Protein AF-A0A7T1IDA4-F1 (afdb_monomer_lite)

Structure (mmCIF, N/CA/C/O backbone):
data_AF-A0A7T1IDA4-F1
#
_entry.id   AF-A0A7T1IDA4-F1
#
loop_
_atom_site.group_PDB
_atom_site.id
_atom_site.type_symbol
_atom_site.label_atom_id
_atom_site.label_alt_id
_atom_site.label_comp_id
_atom_site.label_asym_id
_atom_site.label_entity_id
_atom_site.label_seq_id
_atom_site.pdbx_PDB_ins_code
_atom_site.Cartn_x
_atom_site.Cartn_y
_atom_site.Cartn_z
_atom_site.occupancy
_atom_site.B_iso_or_equiv
_atom_site.auth_seq_id
_atom_site.auth_comp_id
_atom_site.auth_asym_id
_atom_site.auth_atom_id
_atom_site.pdbx_PDB_model_num
ATOM 1 N N . MET A 1 1 ? 9.497 15.735 57.821 1.00 64.06 1 MET A N 1
ATOM 2 C CA . MET A 1 1 ? 8.384 15.452 56.893 1.00 64.06 1 MET A CA 1
ATOM 3 C C . MET A 1 1 ? 8.355 16.558 55.849 1.00 64.06 1 MET A C 1
ATOM 5 O O . MET A 1 1 ? 7.985 17.677 56.177 1.00 64.06 1 MET A O 1
ATOM 9 N N . HIS A 1 2 ? 8.872 16.278 54.654 1.00 50.03 2 HIS A N 1
ATOM 10 C CA . HIS A 1 2 ? 8.812 17.158 53.485 1.00 50.03 2 HIS A CA 1
ATOM 11 C C . HIS A 1 2 ? 8.801 16.265 52.238 1.00 50.03 2 HIS A C 1
ATOM 13 O O . HIS A 1 2 ? 9.801 15.626 51.930 1.00 50.03 2 HIS A O 1
ATOM 19 N N . SER A 1 3 ? 7.595 16.153 51.685 1.00 49.94 3 SER A N 1
ATOM 20 C CA . SER A 1 3 ? 7.219 16.063 50.269 1.00 49.94 3 SER A CA 1
ATOM 21 C C . SER A 1 3 ? 8.053 15.251 49.272 1.00 49.94 3 SER A C 1
ATOM 23 O O . SER A 1 3 ? 9.221 15.506 48.996 1.00 49.94 3 SER A O 1
ATOM 25 N N . ASP A 1 4 ? 7.302 14.363 48.627 1.00 67.00 4 ASP A N 1
ATOM 26 C CA . ASP A 1 4 ? 7.512 13.691 47.352 1.00 67.00 4 ASP A CA 1
ATOM 27 C C . ASP A 1 4 ? 8.112 14.577 46.251 1.00 67.00 4 ASP A C 1
ATOM 29 O O . ASP A 1 4 ? 7.657 15.700 46.025 1.00 67.00 4 ASP A O 1
ATOM 33 N N . ILE A 1 5 ? 9.034 14.014 45.459 1.00 60.81 5 ILE A N 1
ATOM 34 C CA . ILE A 1 5 ? 9.294 14.486 44.093 1.00 60.81 5 ILE A CA 1
ATOM 35 C C . ILE A 1 5 ? 9.342 13.287 43.139 1.00 60.81 5 ILE A C 1
ATOM 37 O O . ILE A 1 5 ? 10.355 12.613 42.983 1.00 60.81 5 ILE A O 1
ATOM 41 N N . ASN A 1 6 ? 8.184 13.054 42.515 1.00 55.00 6 ASN A N 1
ATOM 42 C CA . ASN A 1 6 ? 7.987 12.671 41.116 1.00 55.00 6 ASN A CA 1
ATOM 43 C C . ASN A 1 6 ? 9.038 11.732 40.492 1.00 55.00 6 ASN A C 1
ATOM 45 O O . ASN A 1 6 ? 9.974 12.162 39.814 1.00 55.00 6 ASN A O 1
ATOM 49 N N . GLY A 1 7 ? 8.778 10.425 40.593 1.00 53.88 7 GLY A N 1
ATOM 50 C CA . GLY A 1 7 ? 9.241 9.448 39.611 1.00 53.88 7 GLY A CA 1
ATOM 51 C C . GLY A 1 7 ? 8.593 9.760 38.266 1.00 53.88 7 GLY A C 1
ATOM 52 O O . GLY A 1 7 ? 7.539 9.219 37.940 1.00 53.88 7 GLY A O 1
ATOM 53 N N . GLY A 1 8 ? 9.199 10.693 37.526 1.00 49.75 8 GLY A N 1
ATOM 54 C CA . GLY A 1 8 ? 8.758 11.104 36.205 1.00 49.75 8 GLY A CA 1
ATOM 55 C C . GLY A 1 8 ? 8.548 9.869 35.349 1.00 49.75 8 GLY A C 1
ATOM 56 O O . GLY A 1 8 ? 9.504 9.163 35.019 1.00 49.75 8 GLY A O 1
ATOM 57 N N . ASN A 1 9 ? 7.283 9.604 35.026 1.00 56.09 9 ASN A N 1
ATOM 58 C CA . ASN A 1 9 ? 6.887 8.637 34.028 1.00 56.09 9 ASN A CA 1
ATOM 59 C C . ASN A 1 9 ? 7.533 9.100 32.723 1.00 56.09 9 ASN A C 1
ATOM 61 O O . ASN A 1 9 ? 6.979 9.928 31.998 1.00 56.09 9 ASN A O 1
ATOM 65 N N . LYS A 1 10 ? 8.754 8.616 32.464 1.00 55.06 10 LYS A N 1
ATOM 66 C CA . LYS A 1 10 ? 9.331 8.581 31.133 1.00 55.06 10 LYS A CA 1
ATOM 67 C C . LYS A 1 10 ? 8.351 7.725 30.360 1.00 55.06 10 LYS A C 1
ATOM 69 O O . LYS A 1 10 ? 8.507 6.508 30.306 1.00 55.06 10 LYS A O 1
ATOM 74 N N . GLN A 1 11 ? 7.324 8.367 29.804 1.00 56.31 11 GLN A N 1
ATOM 75 C CA . GLN A 1 11 ? 6.633 7.859 28.647 1.00 56.31 11 GLN A CA 1
ATOM 76 C C . GLN A 1 11 ? 7.752 7.657 27.648 1.00 56.31 11 GLN A C 1
ATOM 78 O O . GLN A 1 11 ? 8.211 8.585 26.986 1.00 56.31 11 GLN A O 1
ATOM 83 N N . SER A 1 12 ? 8.298 6.445 27.651 1.00 56.59 12 SER A N 1
ATOM 84 C CA . SER A 1 12 ? 9.117 5.975 26.575 1.00 56.59 12 SER A CA 1
ATOM 85 C C . SER A 1 12 ? 8.219 6.212 25.382 1.00 56.59 12 SER A C 1
ATOM 87 O O . SER A 1 12 ? 7.205 5.524 25.223 1.00 56.59 12 SER A O 1
ATOM 89 N N . VAL A 1 13 ? 8.564 7.211 24.574 1.00 57.09 13 VAL A N 1
ATOM 90 C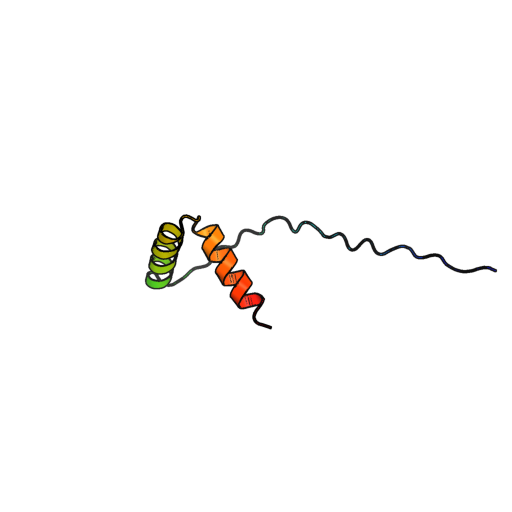 CA . VAL A 1 13 ? 8.259 7.191 23.155 1.00 57.09 13 VAL A CA 1
ATOM 91 C C . VAL A 1 13 ? 8.987 5.943 22.689 1.00 57.09 13 VAL A C 1
ATOM 93 O O . VAL A 1 13 ? 10.139 5.981 22.269 1.00 57.09 13 VAL A O 1
ATOM 96 N N . ALA A 1 14 ? 8.387 4.788 22.976 1.00 58.41 14 ALA A N 1
ATOM 97 C CA . ALA A 1 14 ? 8.858 3.512 22.533 1.00 58.41 14 ALA A CA 1
ATOM 98 C C . ALA A 1 14 ? 8.765 3.702 21.037 1.00 58.41 14 ALA A C 1
ATOM 100 O O . ALA A 1 14 ? 7.658 3.777 20.507 1.00 58.41 14 ALA A O 1
ATOM 101 N N . PHE A 1 15 ? 9.909 3.927 20.394 1.00 55.19 15 PHE A N 1
ATOM 102 C CA . PHE A 1 15 ? 10.044 3.814 18.959 1.00 55.19 15 PHE A CA 1
ATOM 103 C C . PHE A 1 15 ? 9.512 2.421 18.653 1.00 55.19 15 PHE A C 1
ATOM 105 O O . PHE A 1 15 ? 10.199 1.418 18.861 1.00 55.19 15 PHE A O 1
ATOM 112 N N . ARG A 1 16 ? 8.210 2.350 18.353 1.00 66.00 16 ARG A N 1
ATOM 113 C CA . ARG A 1 16 ? 7.494 1.096 18.202 1.00 66.00 16 ARG A CA 1
ATOM 114 C C . ARG A 1 16 ? 8.146 0.480 16.990 1.00 66.00 16 ARG A C 1
ATOM 116 O O . ARG A 1 16 ? 8.032 1.011 15.889 1.00 66.00 16 ARG A O 1
ATOM 123 N N . LYS A 1 17 ? 8.928 -0.573 17.226 1.00 82.56 17 LYS A N 1
ATOM 124 C CA . LYS A 1 17 ? 9.616 -1.295 16.160 1.00 82.56 17 LYS A CA 1
ATOM 125 C C . LYS A 1 17 ? 8.592 -1.575 15.054 1.00 82.56 17 LYS A C 1
ATOM 127 O O . LYS A 1 17 ? 7.478 -1.981 15.411 1.00 82.56 17 LYS A O 1
ATOM 132 N N . PRO A 1 18 ? 8.933 -1.377 13.768 1.00 85.19 18 PRO A N 1
ATOM 133 C CA . PRO A 1 18 ? 8.016 -1.659 12.672 1.00 85.19 18 PRO A CA 1
ATOM 134 C C . PRO A 1 18 ? 7.397 -3.049 12.832 1.00 85.19 18 PRO A C 1
ATOM 136 O O . PRO A 1 18 ? 8.117 -4.033 13.007 1.00 85.19 18 PRO A O 1
ATOM 139 N N . GLN A 1 19 ? 6.067 -3.122 12.823 1.00 89.31 19 GLN A N 1
ATOM 140 C CA . GLN A 1 19 ? 5.339 -4.388 12.872 1.00 89.31 19 GLN A CA 1
ATOM 141 C C . GLN A 1 19 ? 4.964 -4.778 11.445 1.00 89.31 19 GLN A C 1
ATOM 143 O O . GLN A 1 19 ? 4.278 -4.028 10.753 1.00 89.31 19 GLN A O 1
ATOM 148 N N . ARG A 1 20 ? 5.432 -5.945 10.989 1.00 92.88 20 ARG A N 1
ATOM 149 C CA . ARG A 1 20 ? 5.079 -6.464 9.665 1.00 92.88 20 ARG A CA 1
ATOM 150 C C . ARG A 1 20 ? 3.737 -7.177 9.755 1.00 92.88 20 ARG A C 1
ATOM 152 O O . ARG A 1 20 ? 3.606 -8.140 10.503 1.00 92.88 20 ARG A O 1
ATOM 159 N N . ILE A 1 21 ? 2.784 -6.736 8.945 1.00 91.75 21 ILE A N 1
ATOM 160 C CA . ILE A 1 21 ? 1.492 -7.398 8.773 1.00 91.75 21 ILE A CA 1
ATOM 161 C C . ILE A 1 21 ? 1.402 -8.009 7.375 1.00 91.75 21 ILE A C 1
ATOM 163 O O . ILE A 1 21 ? 2.014 -7.516 6.426 1.00 91.75 21 ILE A O 1
ATOM 167 N N . THR A 1 22 ? 0.633 -9.084 7.250 1.00 96.12 22 THR A N 1
ATOM 168 C CA . THR A 1 22 ? 0.257 -9.678 5.967 1.00 96.12 22 THR A CA 1
ATOM 169 C C . THR A 1 22 ? -1.258 -9.693 5.905 1.00 96.12 22 THR A C 1
ATOM 171 O O . THR A 1 22 ? -1.910 -10.172 6.828 1.00 96.12 22 THR A O 1
ATOM 174 N N . ILE A 1 23 ? -1.810 -9.148 4.827 1.00 94.12 23 ILE A N 1
ATOM 175 C CA . ILE A 1 23 ? -3.249 -9.077 4.593 1.00 94.12 23 ILE A CA 1
ATOM 176 C C . ILE A 1 23 ? -3.556 -9.693 3.233 1.00 94.12 23 ILE A C 1
ATOM 178 O O . ILE A 1 23 ? -2.748 -9.605 2.310 1.00 94.12 23 ILE A O 1
ATOM 182 N N . THR A 1 24 ? -4.721 -10.320 3.116 1.00 97.94 24 THR A N 1
ATOM 183 C CA . THR A 1 24 ? -5.254 -10.772 1.828 1.00 97.94 24 THR A CA 1
ATOM 184 C C . THR A 1 24 ? -6.279 -9.750 1.362 1.00 97.94 24 THR A C 1
ATOM 186 O O . THR A 1 24 ? -7.154 -9.367 2.136 1.00 97.94 24 THR A O 1
ATOM 189 N N . VAL A 1 25 ? -6.166 -9.301 0.115 1.00 96.62 25 VAL A N 1
ATOM 190 C CA . VAL A 1 25 ? -7.064 -8.308 -0.489 1.00 96.62 25 VAL A CA 1
ATOM 191 C C . VAL A 1 25 ? -7.539 -8.792 -1.861 1.00 96.62 25 VAL A C 1
ATOM 193 O O . VAL A 1 25 ? -6.869 -9.627 -2.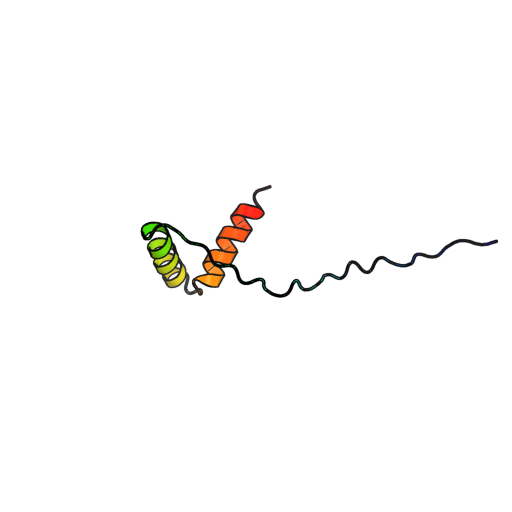474 1.00 96.62 25 VAL A O 1
ATOM 196 N N . PRO A 1 26 ? -8.670 -8.279 -2.376 1.00 98.56 26 PRO A N 1
ATOM 197 C CA . PRO A 1 26 ? -9.074 -8.531 -3.754 1.00 98.56 26 PRO A CA 1
ATOM 198 C C . PRO A 1 26 ? -7.998 -8.091 -4.759 1.00 98.56 26 PRO A C 1
ATOM 200 O O . PRO A 1 26 ? -7.315 -7.087 -4.547 1.00 98.56 26 PRO A O 1
ATOM 203 N N . LYS A 1 27 ? -7.887 -8.802 -5.891 1.00 98.12 27 LYS A N 1
ATOM 204 C CA . LYS A 1 27 ? -6.904 -8.501 -6.951 1.00 98.12 27 LYS A CA 1
ATOM 205 C C . LYS A 1 27 ? -7.001 -7.057 -7.453 1.00 98.12 27 LYS A C 1
ATOM 207 O O . LYS A 1 27 ? -5.977 -6.404 -7.602 1.00 98.12 27 LYS A O 1
ATOM 212 N N . SER A 1 28 ? -8.221 -6.557 -7.643 1.00 98.25 28 SER A N 1
ATOM 213 C CA . SER A 1 28 ? -8.473 -5.180 -8.085 1.00 98.25 28 SER A CA 1
ATOM 214 C C . SER A 1 28 ? -7.907 -4.137 -7.119 1.00 98.25 28 SER A C 1
ATOM 216 O O . SER A 1 28 ? -7.362 -3.127 -7.549 1.00 98.25 28 SER A O 1
ATOM 218 N N . VAL A 1 29 ? -7.985 -4.396 -5.809 1.00 97.62 29 VAL A N 1
ATOM 219 C CA . VAL A 1 29 ? -7.398 -3.521 -4.785 1.00 97.62 29 VAL A CA 1
ATOM 220 C C . VAL A 1 29 ? -5.876 -3.557 -4.876 1.00 97.62 29 VAL A C 1
ATOM 222 O O . VAL A 1 29 ? -5.240 -2.512 -4.849 1.00 97.62 29 VAL A O 1
ATOM 225 N N . TYR A 1 30 ? -5.285 -4.745 -5.018 1.00 98.00 30 TYR A N 1
ATOM 226 C CA . TYR A 1 30 ? -3.838 -4.874 -5.188 1.00 98.00 30 TYR A CA 1
ATOM 227 C C . TYR A 1 30 ? -3.327 -4.113 -6.422 1.00 98.00 30 TYR A C 1
ATOM 229 O O . TYR A 1 30 ? -2.371 -3.351 -6.305 1.00 98.00 30 TYR A O 1
ATOM 237 N N . GLU A 1 31 ? -3.979 -4.276 -7.575 1.00 98.31 31 GLU A N 1
ATOM 238 C CA . GLU A 1 31 ? -3.613 -3.589 -8.822 1.00 98.31 31 GLU A CA 1
ATOM 239 C C . GLU A 1 31 ? -3.680 -2.067 -8.666 1.00 98.31 31 GLU A C 1
ATOM 241 O O . GLU A 1 31 ? -2.711 -1.379 -8.983 1.00 98.31 31 GLU A O 1
ATOM 246 N N . TYR A 1 32 ? -4.765 -1.559 -8.074 1.00 97.75 32 TYR A N 1
ATOM 247 C CA . TYR A 1 32 ? -4.916 -0.138 -7.767 1.00 97.75 32 TYR A CA 1
ATOM 248 C C . TYR A 1 32 ? -3.779 0.398 -6.884 1.00 97.75 32 TYR A C 1
ATOM 250 O O . TYR A 1 32 ? -3.212 1.457 -7.165 1.00 97.75 32 TYR A O 1
ATOM 258 N N . LEU A 1 33 ? -3.418 -0.330 -5.820 1.00 97.50 33 LEU A N 1
ATOM 259 C CA . LEU A 1 33 ? -2.336 0.079 -4.923 1.00 97.50 33 LEU A CA 1
ATOM 260 C C . LEU A 1 33 ? -0.980 0.096 -5.644 1.00 97.50 33 LEU A C 1
ATOM 262 O O . LEU A 1 33 ? -0.187 1.011 -5.422 1.00 97.50 33 LEU A O 1
ATOM 266 N N . VAL A 1 34 ? -0.709 -0.893 -6.504 1.00 98.25 34 VAL A N 1
ATOM 267 C CA . VAL A 1 34 ? 0.531 -0.968 -7.293 1.00 98.25 34 VAL A CA 1
ATOM 268 C C . VAL A 1 34 ? 0.627 0.214 -8.250 1.00 98.25 34 VAL A C 1
ATOM 270 O O . VAL A 1 34 ? 1.618 0.942 -8.195 1.00 98.25 34 VAL A O 1
ATOM 273 N N . GLU A 1 35 ? -0.401 0.441 -9.067 1.00 98.38 35 GLU A N 1
ATOM 274 C CA . GLU A 1 35 ? -0.429 1.529 -10.048 1.00 98.38 35 GLU A CA 1
ATOM 275 C C . GLU A 1 35 ? -0.277 2.895 -9.373 1.00 98.38 35 GLU A C 1
ATOM 277 O O . GLU A 1 35 ? 0.584 3.688 -9.755 1.00 98.38 35 GLU A O 1
ATOM 282 N N . THR A 1 36 ? -1.041 3.140 -8.305 1.00 98.12 36 THR A N 1
ATOM 283 C CA . THR A 1 36 ? -1.020 4.433 -7.612 1.00 98.12 36 THR A CA 1
ATOM 284 C C . THR A 1 36 ? 0.309 4.670 -6.898 1.00 98.12 36 THR A C 1
ATOM 286 O O . THR A 1 36 ? 0.866 5.764 -6.977 1.00 98.12 36 THR A O 1
ATOM 289 N N . SER A 1 37 ? 0.874 3.645 -6.247 1.00 98.06 37 SER A N 1
ATOM 290 C CA . SER A 1 37 ? 2.185 3.774 -5.595 1.00 98.06 37 SER A CA 1
ATOM 291 C C . SER A 1 37 ? 3.299 4.097 -6.596 1.00 98.06 37 SER A C 1
ATOM 293 O O . SER A 1 37 ? 4.134 4.962 -6.323 1.00 98.06 37 SER A O 1
ATOM 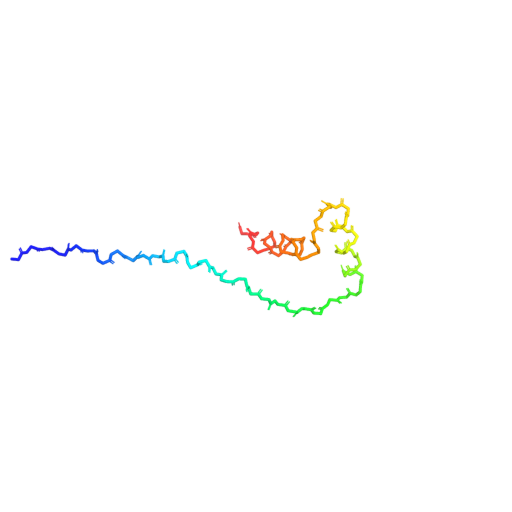295 N N . ALA A 1 38 ? 3.269 3.469 -7.777 1.00 97.88 38 ALA A N 1
ATOM 296 C CA . ALA A 1 3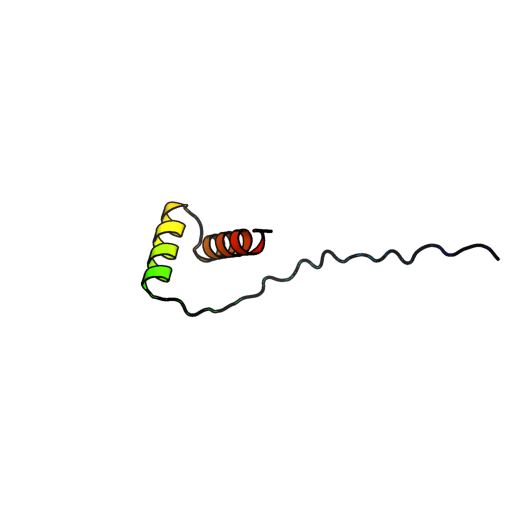8 ? 4.212 3.734 -8.854 1.00 97.88 38 ALA A CA 1
ATOM 297 C C . ALA A 1 38 ? 4.033 5.144 -9.434 1.00 97.88 38 ALA A C 1
ATOM 299 O O . ALA A 1 38 ? 5.022 5.849 -9.622 1.00 97.88 38 ALA A O 1
ATOM 300 N N . TYR A 1 39 ? 2.786 5.571 -9.658 1.00 98.12 39 TYR A N 1
ATOM 301 C CA . TYR A 1 39 ? 2.462 6.918 -10.126 1.00 98.12 39 TYR A CA 1
ATOM 302 C C . TYR A 1 39 ? 2.956 8.006 -9.157 1.00 98.12 39 TYR A C 1
ATOM 304 O O . TYR A 1 39 ? 3.514 9.012 -9.585 1.00 98.12 39 TYR A O 1
ATOM 312 N N . GLU A 1 40 ? 2.817 7.788 -7.847 1.00 97.31 40 GLU A N 1
ATOM 313 C CA . GLU A 1 40 ? 3.310 8.708 -6.814 1.00 97.31 40 GLU A CA 1
ATOM 314 C C . GLU A 1 40 ? 4.827 8.609 -6.554 1.00 97.31 40 GLU A C 1
ATOM 316 O O . GLU A 1 40 ? 5.364 9.381 -5.758 1.00 97.31 40 GLU A O 1
ATOM 321 N N . GLY A 1 41 ? 5.532 7.664 -7.185 1.00 97.62 41 GLY A N 1
ATOM 322 C CA . GLY A 1 41 ? 6.974 7.483 -7.003 1.00 97.62 41 GLY A CA 1
ATOM 323 C C . GLY A 1 41 ? 7.373 6.983 -5.609 1.00 97.62 41 GLY A C 1
ATOM 324 O O . GLY A 1 41 ? 8.482 7.258 -5.149 1.00 97.62 41 GLY A O 1
ATOM 325 N N . ARG A 1 42 ? 6.488 6.253 -4.920 1.00 96.12 42 ARG A N 1
ATOM 326 C CA . ARG A 1 42 ? 6.730 5.692 -3.579 1.00 96.12 42 ARG A CA 1
ATOM 327 C C . ARG A 1 42 ? 6.603 4.173 -3.580 1.00 96.12 42 ARG A C 1
ATOM 329 O O . ARG A 1 42 ? 5.987 3.578 -4.457 1.00 96.12 42 ARG A O 1
ATOM 336 N N . SER A 1 43 ? 7.167 3.512 -2.570 1.00 97.88 43 SER A N 1
ATOM 337 C CA . SER A 1 43 ? 6.987 2.064 -2.445 1.00 97.88 43 SER A CA 1
ATOM 338 C C . SER A 1 43 ? 5.531 1.710 -2.125 1.00 97.88 43 SER A C 1
ATOM 340 O O . SER A 1 43 ? 4.834 2.444 -1.420 1.00 97.88 43 SER A O 1
ATOM 342 N N . LEU A 1 44 ? 5.101 0.523 -2.562 1.00 97.19 44 LEU A N 1
ATOM 343 C CA . LEU A 1 44 ? 3.785 -0.031 -2.233 1.00 97.19 44 LEU A CA 1
ATOM 344 C C . LEU A 1 44 ? 3.532 -0.070 -0.716 1.00 97.19 44 LEU A C 1
ATOM 346 O O . LEU A 1 44 ? 2.445 0.268 -0.260 1.00 97.19 44 LEU A O 1
ATOM 350 N N . SER A 1 45 ? 4.545 -0.442 0.076 1.00 95.88 45 SER A N 1
ATOM 351 C CA . SER A 1 45 ? 4.448 -0.463 1.539 1.00 95.88 45 SER A CA 1
ATOM 352 C C . SER A 1 45 ? 4.258 0.930 2.136 1.00 95.88 45 SER A C 1
ATOM 354 O O . SER A 1 45 ? 3.460 1.081 3.051 1.00 95.88 45 SER A O 1
ATOM 356 N N . ASN A 1 46 ? 4.944 1.950 1.608 1.00 96.19 46 ASN A N 1
ATOM 357 C CA . ASN A 1 46 ? 4.784 3.326 2.070 1.00 96.19 46 ASN A CA 1
ATOM 358 C C . ASN A 1 46 ? 3.386 3.861 1.741 1.00 96.19 46 ASN A C 1
ATOM 360 O O . ASN A 1 46 ? 2.747 4.457 2.603 1.00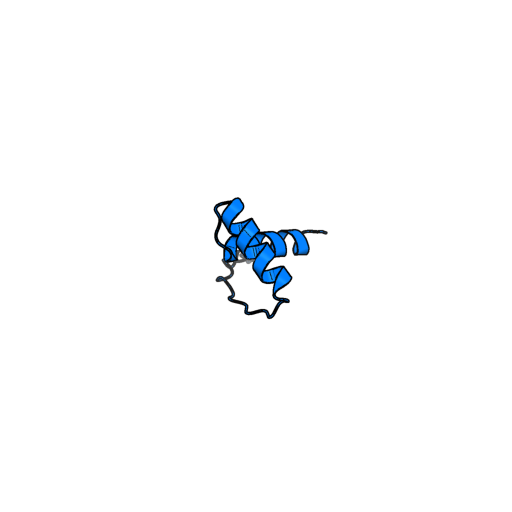 96.19 46 ASN A O 1
ATOM 364 N N . TYR A 1 47 ? 2.897 3.600 0.526 1.00 97.44 47 TYR A N 1
ATOM 365 C CA . TYR A 1 47 ? 1.544 3.983 0.129 1.00 97.44 47 TYR A CA 1
ATOM 366 C C . TYR A 1 47 ? 0.479 3.292 0.990 1.00 97.44 47 TYR A C 1
ATOM 368 O O . TYR A 1 47 ? -0.428 3.944 1.502 1.00 97.44 47 TYR A O 1
ATOM 376 N N . ALA A 1 48 ? 0.629 1.985 1.226 1.00 96.19 48 ALA A N 1
ATOM 377 C CA . ALA A 1 48 ? -0.264 1.235 2.100 1.00 96.19 48 ALA A CA 1
ATOM 378 C C . ALA A 1 48 ? -0.254 1.776 3.540 1.00 96.19 48 ALA A C 1
ATOM 380 O O . ALA A 1 48 ? -1.321 1.963 4.120 1.00 96.19 48 ALA A O 1
ATOM 381 N N . SER A 1 49 ? 0.924 2.075 4.102 1.00 94.50 49 SER A N 1
ATOM 382 C CA . SER A 1 49 ? 1.044 2.708 5.422 1.00 94.50 49 SER A CA 1
ATOM 383 C C . SER A 1 49 ? 0.313 4.046 5.477 1.00 94.50 49 SER A C 1
ATOM 385 O O . SER A 1 49 ? -0.495 4.240 6.375 1.00 94.50 49 SER A O 1
ATOM 387 N N . TYR A 1 50 ? 0.512 4.917 4.487 1.00 95.06 50 TYR A N 1
ATOM 388 C CA . TYR A 1 50 ? -0.159 6.216 4.414 1.00 95.06 50 TYR A CA 1
ATOM 389 C C . TYR A 1 50 ? -1.691 6.096 4.382 1.00 95.06 50 TYR A C 1
ATOM 391 O O . TYR A 1 50 ? -2.385 6.833 5.082 1.00 95.06 50 TYR A O 1
ATOM 399 N N . LEU A 1 51 ? -2.237 5.157 3.600 1.00 95.06 51 LEU A N 1
ATOM 400 C CA . LEU A 1 51 ? -3.683 4.919 3.558 1.00 95.06 51 LEU A CA 1
ATOM 401 C C . LEU A 1 51 ? -4.220 4.400 4.899 1.00 95.06 51 LEU A C 1
ATOM 403 O O . LEU A 1 51 ? -5.279 4.840 5.348 1.00 95.06 51 LEU A O 1
ATOM 407 N N . LEU A 1 52 ? -3.495 3.479 5.541 1.00 93.94 52 LEU A N 1
ATOM 408 C CA . LEU A 1 52 ? -3.859 2.941 6.853 1.00 93.94 52 LEU A CA 1
ATOM 409 C C . LEU A 1 52 ? -3.804 4.020 7.938 1.00 93.94 52 LEU A C 1
ATOM 411 O O . LEU A 1 52 ? -4.726 4.107 8.745 1.00 93.94 52 LEU A O 1
ATOM 415 N N . GLU A 1 53 ? -2.763 4.851 7.933 1.00 93.12 53 GLU A N 1
ATOM 416 C CA . GLU A 1 53 ? -2.605 5.995 8.833 1.00 93.12 53 GLU A CA 1
ATOM 417 C C . GLU A 1 53 ? -3.760 6.975 8.644 1.00 93.12 53 GLU A C 1
ATOM 419 O O . GLU A 1 53 ? -4.498 7.210 9.595 1.00 93.12 53 GLU A O 1
ATOM 424 N N . ARG A 1 54 ? -4.037 7.428 7.412 1.00 94.12 54 ARG A N 1
ATOM 425 C CA . ARG A 1 54 ? -5.179 8.317 7.138 1.00 94.12 54 ARG A CA 1
ATOM 426 C C . ARG A 1 54 ? -6.520 7.735 7.568 1.00 94.12 54 ARG A C 1
ATOM 428 O O . ARG A 1 54 ? -7.363 8.462 8.084 1.00 94.12 54 ARG A O 1
ATOM 435 N N . SER A 1 55 ? -6.739 6.441 7.343 1.00 93.25 55 SER A N 1
ATOM 436 C CA . SER A 1 55 ? -7.980 5.784 7.756 1.00 93.25 55 SER A CA 1
ATOM 437 C C . SER A 1 55 ? -8.088 5.643 9.276 1.00 93.25 55 SER A C 1
ATOM 439 O O . SER A 1 55 ? -9.200 5.661 9.799 1.00 93.25 55 SER A O 1
ATOM 441 N N .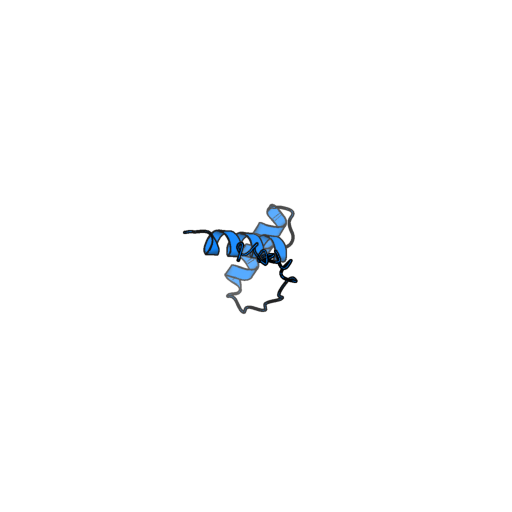 ALA A 1 56 ? -6.970 5.468 9.983 1.00 90.44 56 ALA A N 1
ATOM 442 C CA . ALA A 1 56 ? -6.936 5.320 11.437 1.00 90.44 56 ALA A CA 1
ATOM 443 C C . ALA A 1 56 ? -6.961 6.671 12.177 1.00 90.44 56 ALA A C 1
ATOM 445 O O . ALA A 1 56 ? -7.481 6.751 13.293 1.00 90.44 56 ALA A O 1
ATOM 446 N N . GLU A 1 57 ? -6.406 7.714 11.557 1.00 86.50 57 GLU A N 1
ATOM 447 C CA . GLU A 1 57 ? -6.356 9.099 12.038 1.00 86.50 57 GLU A CA 1
ATOM 448 C C . GLU A 1 57 ? -7.650 9.875 11.787 1.00 86.50 57 GLU A C 1
ATOM 450 O O . GLU A 1 57 ? -7.791 10.971 12.314 1.00 86.50 57 GLU A O 1
ATOM 455 N N . GLY A 1 58 ? -8.606 9.318 11.034 1.00 59.62 58 GLY A N 1
ATOM 456 C CA . GLY A 1 58 ? -9.935 9.892 10.788 1.00 59.62 58 GLY A CA 1
ATOM 457 C C . GLY A 1 58 ? -10.854 9.949 12.020 1.00 59.62 58 GLY A C 1
ATOM 458 O O . GLY A 1 58 ? -12.003 9.516 11.934 1.00 59.62 58 GLY A O 1
ATOM 459 N N . ARG A 1 59 ? -10.352 10.454 13.153 1.00 48.53 59 ARG A N 1
ATOM 460 C CA . ARG A 1 59 ? -11.121 10.927 14.311 1.00 48.53 59 ARG A CA 1
ATOM 461 C C . ARG A 1 59 ? -11.127 12.446 14.357 1.00 48.53 59 ARG A C 1
ATOM 463 O O . ARG A 1 59 ? -10.051 13.038 14.131 1.00 48.53 59 ARG A O 1
#

Secondary structure (DSSP, 8-state):
----------------PPPP------HHHHHHHHHHHHHTTS-HHHHHHHHHHHHHH--

Radius of gyration: 20.16 Å; chains: 1; bounding box: 21×28×67 Å

Foldseek 3Di:
DDDDDDPDPPPPPVVPPDDDDDDDDDPVVVVVLVVVCVVVVHDSVVSVVVVVCVVVVPD

pLDDT: mean 83.5, std 18.31, range [48.53, 98.56]

Sequence (59 aa):
MHSDINGGNKQSVAFRKPQRITITVPKSVYEYLVETSAYEGRSLSNYASYLLERSAEGR